Protein AF-A0A438F229-F1 (afdb_monomer)

InterPro domains:
  IPR002016 Haem peroxidase [PF00141] (28-87)
  IPR002016 Haem peroxidase [PR00458] (28-45)
  IPR002016 Haem peroxidase [PR00458] (46-58)
  IPR002016 Haem peroxidase [PS50873] (28-88)
  IPR010255 Haem peroxidase superfamily [SSF48113] (26-87)
  IPR044831 Heme-binding peroxidase Ccp1-like [PTHR31356] (27-87)

Organism: Vitis vinifera (NCBI:txid29760)

Mean predicted aligned error: 12.33 Å

pLDDT: mean 80.26, std 21.83, range [36.28, 98.38]

Solvent-accessible surface area (backbone atoms only — not comparable to full-atom values): 6033 Å² total; per-residue (Å²): 145,76,89,91,84,68,93,79,68,72,77,76,64,77,80,55,81,72,62,64,67,67,68,67,75,72,75,73,28,66,65,37,52,54,50,50,53,51,35,48,55,36,40,77,72,70,46,68,90,60,89,74,82,76,85,55,77,67,76,93,64,82,79,70,84,85,77,66,80,65,90,84,54,52,74,68,58,47,50,52,55,40,41,78,73,76,45,130

Structure (mmCIF, N/CA/C/O backbone):
data_AF-A0A438F229-F1
#
_entry.id   AF-A0A438F229-F1
#
loop_
_atom_site.group_PDB
_atom_site.id
_atom_site.type_symbol
_atom_site.label_atom_id
_atom_site.label_alt_id
_atom_site.label_comp_id
_atom_site.label_asym_id
_atom_site.label_entity_id
_atom_site.label_seq_id
_atom_site.pdbx_PDB_ins_code
_atom_site.Cartn_x
_atom_site.Cartn_y
_atom_site.Cartn_z
_atom_site.occupancy
_atom_site.B_iso_or_equiv
_atom_site.auth_seq_id
_atom_site.auth_comp_id
_atom_site.auth_asym_id
_atom_site.auth_atom_id
_atom_site.pdbx_PDB_model_num
ATOM 1 N N . MET A 1 1 ? 40.570 -24.603 9.790 1.00 39.94 1 MET A N 1
ATOM 2 C CA . MET A 1 1 ? 39.101 -24.425 9.804 1.00 39.94 1 MET A CA 1
ATOM 3 C C . MET A 1 1 ? 38.673 -23.773 8.498 1.00 39.94 1 MET A C 1
ATOM 5 O O . MET A 1 1 ? 38.291 -22.616 8.462 1.00 39.94 1 MET A O 1
ATOM 9 N N . HIS A 1 2 ? 38.832 -24.523 7.414 1.00 36.28 2 HIS A N 1
ATOM 10 C CA . HIS A 1 2 ? 38.429 -24.187 6.056 1.00 36.28 2 HIS A CA 1
ATOM 11 C C . HIS A 1 2 ? 38.230 -25.538 5.351 1.00 36.28 2 HIS A C 1
ATOM 13 O O . HIS A 1 2 ? 38.968 -26.475 5.658 1.00 36.28 2 HIS A O 1
ATOM 19 N N . SER A 1 3 ? 37.232 -25.602 4.466 1.00 42.03 3 SER A N 1
ATOM 20 C CA . SER A 1 3 ? 36.941 -26.657 3.476 1.00 42.03 3 SER A CA 1
ATOM 21 C C . SER A 1 3 ? 36.621 -28.077 3.974 1.00 42.03 3 SER A C 1
ATOM 23 O O . SER A 1 3 ? 37.540 -28.856 4.203 1.00 42.03 3 SER A O 1
ATOM 25 N N . CYS A 1 4 ? 35.325 -28.434 4.025 1.00 39.78 4 CYS A N 1
ATOM 26 C CA . CYS A 1 4 ? 34.819 -29.775 3.662 1.00 39.78 4 CYS A CA 1
ATOM 27 C C . CYS A 1 4 ? 33.271 -29.810 3.592 1.00 39.78 4 CYS A C 1
ATOM 29 O O . CYS A 1 4 ? 32.623 -30.403 4.445 1.00 39.78 4 CYS A O 1
ATOM 31 N N . LEU A 1 5 ? 32.677 -29.129 2.611 1.00 46.75 5 LEU A N 1
ATOM 32 C CA . LEU A 1 5 ? 31.308 -29.342 2.112 1.00 46.75 5 LEU A CA 1
ATOM 33 C C . LEU A 1 5 ? 31.328 -28.840 0.663 1.00 46.75 5 LEU A C 1
ATOM 35 O O . LEU A 1 5 ? 31.790 -27.728 0.431 1.00 46.75 5 LEU A O 1
ATOM 39 N N . ASP A 1 6 ? 30.899 -29.536 -0.370 1.00 40.31 6 ASP A N 1
ATOM 40 C CA . ASP A 1 6 ? 30.717 -30.955 -0.626 1.00 40.31 6 ASP A CA 1
ATOM 41 C C . ASP A 1 6 ? 30.961 -31.038 -2.141 1.00 40.31 6 ASP A C 1
ATOM 43 O O . ASP A 1 6 ? 30.207 -30.478 -2.935 1.00 40.31 6 ASP A O 1
ATOM 47 N N . SER A 1 7 ? 32.078 -31.627 -2.575 1.00 46.31 7 SER A N 1
ATOM 48 C CA . SER A 1 7 ? 32.439 -31.701 -4.003 1.00 46.31 7 SER A CA 1
ATOM 49 C C . SER A 1 7 ? 31.571 -32.693 -4.791 1.00 46.31 7 SER A C 1
ATOM 51 O O . SER A 1 7 ? 31.915 -33.049 -5.914 1.00 46.31 7 SER A O 1
ATOM 53 N N . ARG A 1 8 ? 30.453 -33.136 -4.207 1.00 44.38 8 ARG A N 1
ATOM 54 C CA . ARG A 1 8 ? 29.522 -34.125 -4.743 1.00 44.38 8 ARG A CA 1
ATOM 55 C C . ARG A 1 8 ? 28.211 -33.529 -5.279 1.00 44.38 8 ARG A C 1
ATOM 57 O O . ARG A 1 8 ? 27.378 -34.283 -5.762 1.00 44.38 8 ARG A O 1
ATOM 64 N N . GLU A 1 9 ? 28.051 -32.201 -5.262 1.00 45.72 9 GLU A N 1
ATOM 65 C CA . GLU A 1 9 ? 26.881 -31.508 -5.838 1.00 45.72 9 GLU A CA 1
ATOM 66 C C . GLU A 1 9 ? 27.099 -30.975 -7.270 1.00 45.72 9 GLU A C 1
ATOM 68 O O . GLU A 1 9 ? 26.156 -30.475 -7.881 1.00 45.72 9 GLU A O 1
ATOM 73 N N . SER A 1 10 ? 28.309 -31.054 -7.846 1.00 42.56 10 SER A N 1
ATOM 74 C CA . SER A 1 10 ? 28.577 -30.454 -9.171 1.00 42.56 10 SER A CA 1
ATOM 75 C C . SER A 1 10 ? 28.256 -31.362 -10.368 1.00 42.56 10 SER A C 1
ATOM 77 O O . SER A 1 10 ? 28.063 -30.855 -11.473 1.00 42.56 10 SER A O 1
ATOM 79 N N . GLU A 1 11 ? 28.137 -32.678 -10.173 1.00 42.03 11 GLU A N 1
ATOM 80 C CA . GLU A 1 11 ? 27.928 -33.639 -11.271 1.00 42.03 11 GLU A CA 1
ATOM 81 C C . GLU A 1 11 ? 26.444 -33.856 -11.631 1.00 42.03 11 GLU A C 1
ATOM 83 O O . GLU A 1 11 ? 26.135 -34.371 -12.705 1.00 42.03 11 GLU A O 1
ATOM 88 N N . GLU A 1 12 ? 25.506 -33.389 -10.800 1.00 45.75 12 GLU A N 1
ATOM 89 C CA . GLU A 1 12 ? 24.059 -33.545 -11.035 1.00 45.75 12 GLU A CA 1
ATOM 90 C C . GLU A 1 12 ? 23.469 -32.462 -11.966 1.00 45.75 12 GLU A C 1
ATOM 92 O O . GLU A 1 12 ? 22.324 -32.542 -12.409 1.00 45.75 12 GLU A O 1
ATOM 97 N N . TRP A 1 13 ? 24.276 -31.467 -12.351 1.00 44.31 13 TRP A N 1
ATOM 98 C CA . TRP A 1 13 ? 23.852 -30.325 -13.173 1.00 44.31 13 TRP A CA 1
ATOM 99 C C . TRP A 1 13 ? 24.132 -30.474 -14.675 1.00 44.31 13 TRP A C 1
ATOM 101 O O . TRP A 1 13 ? 24.009 -29.502 -15.418 1.00 44.31 13 TRP A O 1
ATOM 111 N N . SER A 1 14 ? 24.472 -31.671 -15.164 1.00 47.62 14 SER A N 1
ATOM 112 C CA . SER A 1 14 ? 24.684 -31.888 -16.607 1.00 47.62 14 SER A CA 1
ATOM 113 C C . SER A 1 14 ? 23.371 -32.077 -17.398 1.00 47.62 14 SER A C 1
ATOM 115 O O . SER A 1 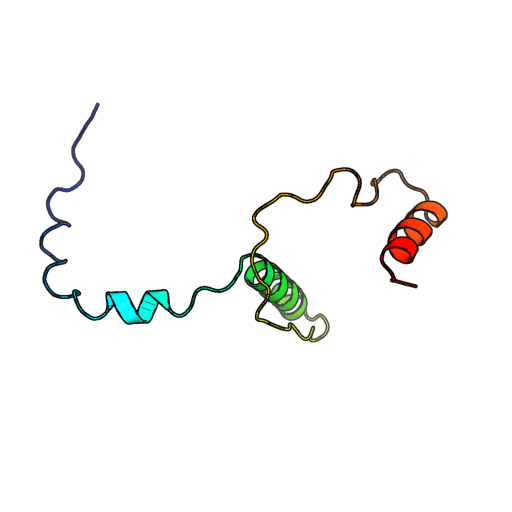14 ? 23.335 -31.842 -18.603 1.00 47.62 14 SER A O 1
ATOM 117 N N . GLY A 1 15 ? 22.257 -32.419 -16.731 1.00 49.25 15 GLY A N 1
ATOM 118 C CA . GLY A 1 15 ? 20.967 -32.717 -17.382 1.00 49.25 15 GLY A CA 1
ATOM 119 C C . GLY A 1 15 ? 19.947 -31.569 -17.457 1.00 49.25 15 GLY A C 1
ATOM 120 O O . GLY A 1 15 ? 18.956 -31.680 -18.173 1.00 49.25 15 GLY A O 1
ATOM 121 N N . TYR A 1 16 ? 20.171 -30.453 -16.758 1.00 55.22 16 TYR A N 1
ATOM 122 C CA . TYR A 1 16 ? 19.185 -29.365 -16.600 1.00 55.22 16 TYR A CA 1
ATOM 123 C C . TYR A 1 16 ? 19.469 -28.139 -17.490 1.00 55.22 16 TYR A C 1
ATOM 125 O O . TYR A 1 16 ? 19.104 -27.008 -17.166 1.00 55.22 16 TYR A O 1
ATOM 133 N N . GLY A 1 17 ? 20.135 -28.348 -18.628 1.00 55.19 17 GLY A N 1
ATOM 134 C CA . GLY A 1 17 ? 20.570 -27.276 -19.533 1.00 55.19 17 GLY A CA 1
ATOM 135 C C . GLY A 1 17 ? 19.446 -26.534 -20.270 1.00 55.19 17 GLY A C 1
ATOM 136 O O . GLY A 1 17 ? 19.681 -25.445 -20.785 1.00 55.19 17 GLY A O 1
ATOM 137 N N . THR A 1 18 ? 18.219 -27.067 -20.301 1.00 54.47 18 THR A N 1
ATOM 138 C CA . THR A 1 18 ? 17.082 -26.455 -21.027 1.00 54.47 18 THR A CA 1
ATOM 139 C C . THR A 1 18 ? 16.004 -25.890 -20.097 1.00 54.47 18 THR A C 1
ATOM 141 O O . THR A 1 18 ? 15.279 -24.972 -20.474 1.00 54.47 18 THR A O 1
ATOM 144 N N . THR A 1 19 ? 15.925 -26.346 -18.846 1.00 53.81 19 THR A N 1
ATOM 145 C CA . THR A 1 19 ? 14.935 -25.859 -17.870 1.00 53.81 19 THR A CA 1
ATOM 146 C C . THR A 1 19 ? 15.301 -24.494 -17.287 1.00 53.81 19 THR A C 1
ATOM 148 O O . THR A 1 19 ? 14.424 -23.770 -16.824 1.00 53.81 19 THR A O 1
ATOM 151 N N . ARG A 1 20 ? 16.573 -24.080 -17.368 1.00 52.16 20 ARG A N 1
ATOM 152 C CA . ARG A 1 20 ? 17.057 -22.798 -16.825 1.00 52.16 20 ARG A CA 1
ATOM 153 C C . ARG A 1 20 ? 16.516 -21.556 -17.552 1.00 52.16 20 ARG A C 1
ATOM 155 O O . ARG A 1 20 ? 16.568 -20.468 -16.992 1.00 52.16 20 ARG A O 1
ATOM 162 N N . LEU A 1 21 ? 15.984 -21.708 -18.768 1.00 49.53 21 LEU A N 1
ATOM 163 C CA . LEU A 1 21 ? 15.425 -20.595 -19.548 1.00 49.53 21 LEU A CA 1
ATOM 164 C C . LEU A 1 21 ? 13.959 -20.286 -19.203 1.00 49.53 21 LEU A C 1
ATOM 166 O O . LEU A 1 21 ? 13.535 -19.147 -19.364 1.00 49.53 21 LEU A O 1
ATOM 170 N N . LEU A 1 22 ? 13.199 -21.249 -18.668 1.00 50.03 22 LEU A N 1
ATOM 171 C CA . LEU A 1 22 ? 11.795 -21.035 -18.279 1.00 50.03 22 LEU A CA 1
ATOM 172 C C . LEU A 1 22 ? 11.648 -2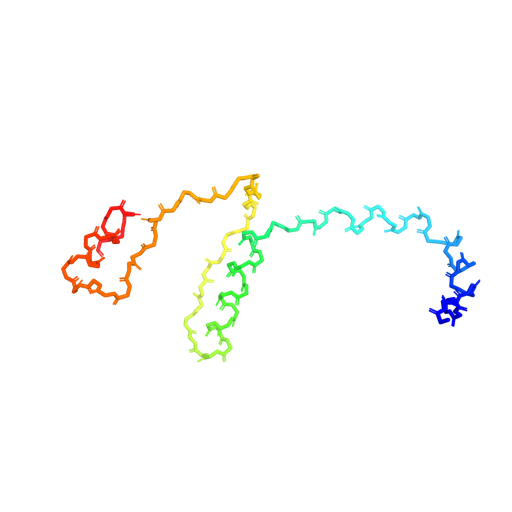0.409 -16.881 1.00 50.03 22 LEU A C 1
ATOM 174 O O . LEU A 1 22 ? 10.658 -19.730 -16.617 1.00 50.03 22 LEU A O 1
ATOM 178 N N . PHE A 1 23 ? 12.643 -20.573 -16.001 1.00 46.72 23 PHE A N 1
ATOM 179 C CA . PHE A 1 23 ? 12.638 -19.964 -14.663 1.00 46.72 23 PHE A CA 1
ATOM 180 C C . PHE A 1 23 ? 13.014 -18.474 -14.654 1.00 46.72 23 PHE A C 1
ATOM 182 O O . PHE A 1 23 ? 12.660 -17.767 -13.717 1.00 46.72 23 PHE A O 1
ATOM 189 N N . LEU A 1 24 ? 13.690 -17.969 -15.692 1.00 49.44 24 LEU A N 1
ATOM 190 C CA . LEU A 1 24 ? 14.110 -16.561 -15.763 1.00 49.44 24 LEU A CA 1
ATOM 191 C C . LEU A 1 24 ? 13.005 -15.606 -16.248 1.00 49.44 24 LEU A C 1
ATOM 193 O O . LEU A 1 24 ? 13.155 -14.395 -16.123 1.00 49.44 24 LEU A O 1
ATOM 197 N N . GLN A 1 25 ? 11.898 -16.120 -16.795 1.00 51.91 25 GLN A N 1
ATOM 198 C CA . GLN A 1 25 ? 10.836 -15.286 -17.376 1.00 51.91 25 GLN A CA 1
ATOM 199 C C . GLN A 1 25 ? 9.847 -14.726 -16.337 1.00 51.91 25 GLN A C 1
ATOM 201 O O . GLN A 1 25 ? 9.122 -13.778 -16.625 1.00 51.91 25 GLN A O 1
ATOM 206 N N . TRP A 1 26 ? 9.825 -15.277 -15.123 1.00 57.38 26 TRP A N 1
ATOM 207 C CA . TRP A 1 26 ? 8.875 -14.904 -14.069 1.00 57.38 26 TRP A CA 1
ATOM 208 C C . TRP A 1 26 ? 9.514 -13.994 -13.018 1.00 57.38 26 TRP A C 1
ATOM 210 O O . TRP A 1 26 ? 9.321 -14.179 -11.818 1.00 57.38 26 TRP A O 1
ATOM 220 N N . HIS A 1 27 ? 10.314 -13.021 -13.451 1.00 74.94 27 HIS A N 1
ATOM 221 C CA . HIS A 1 27 ? 10.862 -12.041 -12.521 1.00 74.94 27 HIS A CA 1
ATOM 222 C C . HIS A 1 27 ? 9.761 -11.038 -12.147 1.00 74.94 27 HIS A C 1
ATOM 224 O O . HIS A 1 27 ? 9.386 -10.184 -12.948 1.00 74.94 27 HIS A O 1
ATOM 230 N N . LEU A 1 28 ? 9.214 -11.169 -10.937 1.00 87.44 28 LEU A N 1
ATOM 231 C CA . LEU A 1 28 ? 8.381 -10.132 -10.330 1.00 87.44 28 LEU A CA 1
ATOM 232 C C . LEU A 1 28 ? 9.280 -9.031 -9.767 1.00 87.44 28 LEU A C 1
ATOM 234 O O . LEU A 1 28 ? 10.381 -9.311 -9.290 1.00 87.44 28 LEU A O 1
ATOM 238 N N . SER A 1 29 ? 8.803 -7.791 -9.812 1.00 93.69 29 SER A N 1
ATOM 239 C CA . SER A 1 29 ? 9.500 -6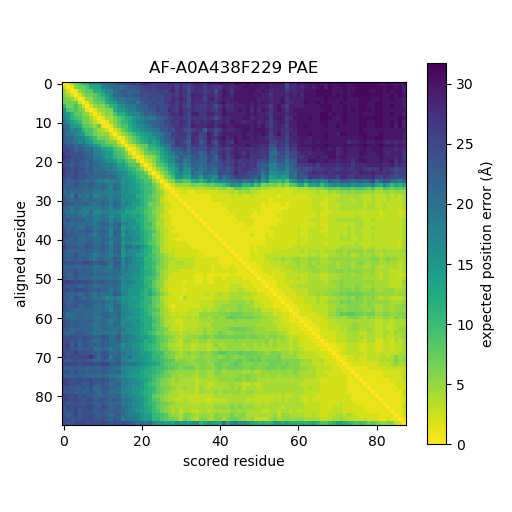.675 -9.177 1.00 93.69 29 SER A CA 1
ATOM 240 C C . SER A 1 29 ? 9.397 -6.761 -7.655 1.00 93.69 29 SER A C 1
ATOM 242 O O . SER A 1 29 ? 8.424 -7.293 -7.104 1.00 93.69 29 SER A O 1
ATOM 244 N N . TRP A 1 30 ? 10.377 -6.198 -6.953 1.00 93.94 30 TRP A N 1
ATOM 245 C CA . TRP A 1 30 ? 10.332 -6.025 -5.501 1.00 93.94 30 TRP A CA 1
ATOM 246 C C . TRP A 1 30 ? 9.110 -5.227 -5.072 1.00 93.94 30 TRP A C 1
ATOM 248 O O . TRP A 1 30 ? 8.452 -5.562 -4.085 1.00 93.94 30 TRP A O 1
ATOM 258 N N . ALA A 1 31 ? 8.769 -4.197 -5.844 1.00 94.56 31 ALA A N 1
ATOM 259 C CA . ALA A 1 31 ? 7.579 -3.402 -5.604 1.00 94.56 31 ALA A CA 1
ATOM 260 C C . ALA A 1 31 ? 6.318 -4.291 -5.600 1.00 94.56 31 ALA A C 1
ATOM 262 O O . ALA A 1 31 ? 5.492 -4.200 -4.682 1.00 94.56 31 ALA A O 1
ATOM 263 N N . ASP A 1 32 ? 6.180 -5.172 -6.59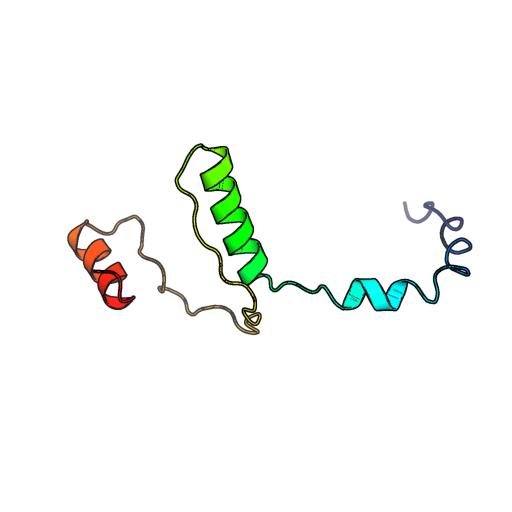5 1.00 96.12 32 ASP A N 1
ATOM 264 C CA . ASP A 1 32 ? 5.068 -6.121 -6.728 1.00 96.12 32 ASP A CA 1
ATOM 265 C C . ASP A 1 32 ? 5.029 -7.152 -5.614 1.00 96.12 32 ASP A C 1
ATOM 267 O O . ASP A 1 32 ? 3.965 -7.352 -5.022 1.00 96.12 32 ASP A O 1
ATOM 271 N N . MET A 1 33 ? 6.181 -7.695 -5.232 1.00 95.69 33 MET A N 1
ATOM 272 C CA . MET A 1 33 ? 6.279 -8.595 -4.088 1.00 95.69 33 MET A CA 1
ATOM 273 C C . MET A 1 33 ? 5.763 -7.941 -2.795 1.00 95.69 33 MET A C 1
ATOM 275 O O . MET A 1 33 ? 4.965 -8.549 -2.083 1.00 95.69 33 MET A O 1
ATOM 279 N N . ILE A 1 34 ? 6.143 -6.687 -2.523 1.00 96.12 34 ILE A N 1
ATOM 280 C CA . ILE A 1 34 ? 5.706 -5.950 -1.325 1.00 96.12 34 ILE A CA 1
ATOM 281 C C . ILE A 1 34 ? 4.184 -5.751 -1.309 1.00 96.12 34 ILE A C 1
ATOM 283 O O . ILE A 1 34 ? 3.543 -5.981 -0.283 1.00 96.12 34 ILE A O 1
ATOM 287 N N . ALA A 1 35 ? 3.582 -5.340 -2.430 1.00 97.00 35 ALA A N 1
ATOM 288 C CA . ALA A 1 35 ? 2.139 -5.080 -2.458 1.00 97.00 35 ALA A CA 1
ATOM 289 C C . ALA A 1 35 ? 1.307 -6.361 -2.341 1.00 97.00 35 ALA A C 1
ATOM 291 O O . ALA A 1 35 ? 0.304 -6.364 -1.630 1.00 97.00 35 ALA A O 1
ATOM 292 N N . VAL A 1 36 ? 1.729 -7.446 -3.002 1.00 96.62 36 VAL A N 1
ATOM 293 C CA . VAL A 1 36 ? 1.060 -8.749 -2.889 1.00 96.62 36 VAL A CA 1
ATOM 294 C C . VAL A 1 36 ? 1.152 -9.271 -1.459 1.00 96.62 36 VAL A C 1
ATOM 296 O O . VAL A 1 36 ? 0.130 -9.646 -0.892 1.00 96.62 36 VAL A O 1
ATOM 299 N N . ALA A 1 37 ? 2.339 -9.233 -0.846 1.00 97.38 37 ALA A N 1
ATOM 300 C CA . ALA A 1 37 ? 2.521 -9.674 0.534 1.00 97.38 37 ALA A CA 1
ATOM 301 C C . ALA A 1 37 ? 1.662 -8.862 1.518 1.00 97.38 37 ALA A C 1
ATOM 303 O O . ALA A 1 37 ? 1.042 -9.436 2.411 1.00 97.38 37 ALA A O 1
ATOM 304 N N . GLY A 1 38 ? 1.574 -7.540 1.335 1.00 97.94 38 GLY A N 1
ATOM 305 C CA . GLY A 1 38 ? 0.721 -6.679 2.157 1.00 97.94 38 GLY A CA 1
ATOM 306 C C . GLY A 1 38 ? -0.770 -6.997 2.012 1.00 97.94 38 GLY A C 1
ATOM 307 O O . GLY A 1 38 ? -1.476 -7.110 3.013 1.00 97.94 38 GLY A O 1
ATOM 308 N N . ALA A 1 39 ? -1.251 -7.187 0.780 1.00 98.19 39 ALA A N 1
ATOM 309 C CA . ALA A 1 39 ? -2.640 -7.569 0.530 1.00 98.19 39 ALA A CA 1
ATOM 310 C C . ALA A 1 39 ? -2.975 -8.951 1.115 1.00 98.19 39 ALA A C 1
ATOM 312 O O . ALA A 1 39 ? -4.040 -9.123 1.710 1.00 98.19 39 ALA A O 1
ATOM 313 N N . GLU A 1 40 ? -2.053 -9.909 1.003 1.00 97.69 40 GLU A N 1
ATOM 314 C CA . GLU A 1 40 ? -2.220 -11.248 1.568 1.00 97.69 40 GLU A CA 1
ATOM 315 C C . GLU A 1 40 ? -2.230 -11.218 3.097 1.00 97.69 40 GLU A C 1
ATOM 317 O O . GLU A 1 40 ? -3.108 -11.813 3.716 1.00 97.69 40 GLU A O 1
ATOM 322 N N . ALA A 1 41 ? -1.333 -10.454 3.724 1.00 98.38 41 ALA A N 1
ATOM 323 C CA . ALA A 1 41 ? -1.332 -10.281 5.174 1.00 98.38 41 ALA A CA 1
ATOM 324 C C . ALA A 1 41 ? -2.670 -9.714 5.685 1.00 98.38 41 ALA A C 1
ATOM 326 O O . ALA A 1 41 ? -3.206 -10.194 6.683 1.00 98.38 41 ALA A O 1
ATOM 327 N N . VAL A 1 42 ? -3.251 -8.733 4.981 1.00 98.31 42 VAL A N 1
ATOM 328 C CA . VAL A 1 42 ? -4.583 -8.196 5.311 1.00 98.31 42 VAL A CA 1
ATOM 329 C C . VAL A 1 42 ? -5.667 -9.265 5.149 1.00 98.31 42 VAL A C 1
ATOM 331 O O . VAL A 1 42 ? -6.523 -9.391 6.023 1.00 98.31 42 VAL A O 1
ATOM 334 N N . SER A 1 43 ? -5.615 -10.054 4.073 1.00 97.88 43 SER A N 1
ATOM 335 C CA . SER A 1 43 ? -6.558 -11.148 3.803 1.00 97.88 43 SER A CA 1
ATOM 336 C C . SER A 1 43 ? -6.524 -12.222 4.897 1.00 97.88 43 SER A C 1
ATOM 338 O O . SER A 1 43 ? -7.568 -12.591 5.436 1.00 97.88 43 SER A O 1
ATOM 340 N N . VAL A 1 44 ? -5.326 -12.667 5.294 1.00 98.25 44 VAL A N 1
ATOM 341 C CA . VAL A 1 44 ? -5.115 -13.659 6.364 1.00 98.25 44 VAL A CA 1
ATOM 342 C C . VAL A 1 44 ? -5.679 -13.171 7.700 1.00 98.25 44 VAL A C 1
ATOM 344 O O . VAL A 1 44 ? -6.261 -13.951 8.451 1.00 98.25 44 VAL A O 1
ATOM 347 N N . CYS A 1 45 ? -5.578 -11.872 7.976 1.00 98.25 45 CYS A N 1
ATOM 348 C CA . CYS A 1 45 ? -6.164 -11.246 9.160 1.00 98.25 45 CYS A CA 1
ATOM 349 C C . CYS A 1 45 ? -7.692 -11.037 9.073 1.00 98.25 45 CYS A C 1
ATOM 351 O O . CYS A 1 45 ? -8.269 -10.428 9.973 1.00 98.25 45 CYS A O 1
ATOM 353 N N . GLY A 1 46 ? -8.364 -11.505 8.013 1.00 98.12 46 GLY A N 1
ATOM 354 C CA . GLY A 1 46 ? -9.806 -11.324 7.803 1.00 98.12 46 GLY A CA 1
ATOM 355 C C . GLY A 1 46 ? -10.199 -9.920 7.326 1.00 98.12 46 GLY A C 1
ATOM 356 O O . GLY A 1 46 ? -11.361 -9.528 7.440 1.00 98.12 46 GLY A O 1
ATOM 357 N N . GLY A 1 47 ? -9.236 -9.147 6.824 1.00 97.25 47 GLY A N 1
ATOM 358 C CA . GLY A 1 47 ? -9.458 -7.819 6.268 1.00 97.25 47 GLY A CA 1
ATOM 359 C C . GLY A 1 47 ? -10.110 -7.835 4.877 1.00 97.25 47 GLY A C 1
ATOM 360 O O . GLY A 1 47 ? -10.445 -8.889 4.330 1.00 97.25 47 GLY A O 1
ATOM 361 N N . PRO A 1 48 ? -10.327 -6.652 4.277 1.00 97.94 48 PRO A N 1
ATOM 362 C CA . PRO A 1 48 ? -10.934 -6.549 2.955 1.00 97.94 48 PRO A CA 1
ATOM 363 C C . PRO A 1 48 ? -10.013 -7.100 1.859 1.00 97.94 48 PRO A C 1
ATOM 365 O O . PRO A 1 48 ? -8.789 -7.093 1.982 1.00 97.94 48 PRO A O 1
ATOM 368 N N . LYS A 1 49 ? -10.603 -7.499 0.726 1.00 96.50 49 LYS A N 1
ATOM 369 C CA . LYS A 1 49 ? -9.834 -7.828 -0.481 1.00 96.50 49 LYS A CA 1
ATOM 370 C C . LYS A 1 49 ? -9.233 -6.554 -1.073 1.00 96.50 49 LYS A C 1
ATOM 372 O O . LYS A 1 49 ? -9.970 -5.694 -1.553 1.00 96.50 49 LYS A O 1
ATOM 377 N N . ILE A 1 50 ? -7.907 -6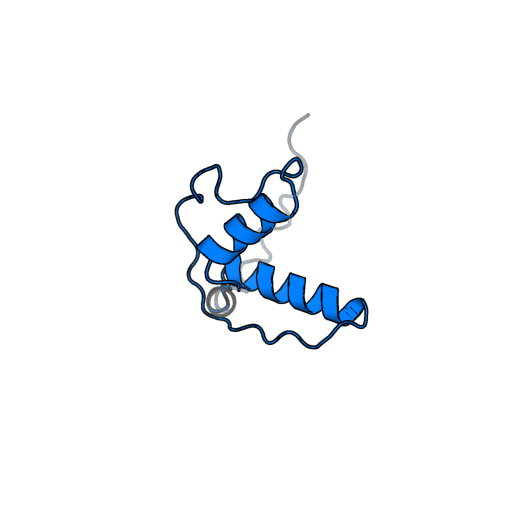.459 -1.067 1.00 97.75 50 ILE A N 1
ATOM 378 C CA . ILE A 1 50 ? -7.163 -5.342 -1.656 1.00 97.75 50 ILE A CA 1
ATOM 379 C C . ILE A 1 50 ? -6.759 -5.720 -3.091 1.00 97.75 50 ILE A C 1
ATOM 381 O O . ILE A 1 50 ? -6.011 -6.682 -3.268 1.00 97.75 50 ILE A O 1
ATOM 385 N N . PRO A 1 51 ? -7.231 -5.005 -4.129 1.00 97.38 51 PRO A N 1
ATOM 386 C CA . PRO A 1 51 ? -6.816 -5.273 -5.501 1.00 97.38 51 PRO A CA 1
ATOM 387 C C . PRO A 1 51 ? -5.370 -4.810 -5.725 1.00 97.38 51 PRO A C 1
ATOM 389 O O . PRO A 1 51 ? -5.068 -3.624 -5.605 1.00 97.38 51 PRO A O 1
ATOM 392 N N . VAL A 1 52 ? -4.484 -5.736 -6.094 1.00 96.50 52 VAL A N 1
ATOM 393 C CA . VAL A 1 52 ? -3.076 -5.442 -6.407 1.00 96.50 52 VAL A CA 1
ATOM 394 C C . VAL A 1 52 ? -2.870 -5.465 -7.919 1.00 96.50 52 VAL A C 1
ATOM 396 O O . VAL A 1 52 ? -3.150 -6.468 -8.571 1.00 96.50 52 VAL A O 1
ATOM 399 N N . GLN A 1 53 ? -2.380 -4.356 -8.475 1.00 95.31 53 GLN A N 1
ATOM 400 C CA . GLN A 1 53 ? -1.947 -4.276 -9.872 1.00 95.31 53 GLN A CA 1
ATOM 401 C C . GLN A 1 53 ? -0.460 -4.640 -9.963 1.00 95.31 53 GLN A C 1
ATOM 403 O O . GLN A 1 53 ? 0.348 -4.098 -9.208 1.00 95.31 53 GLN A O 1
ATOM 408 N N . LEU A 1 54 ? -0.117 -5.551 -10.875 1.00 93.81 54 LEU A N 1
ATOM 409 C CA . LEU A 1 54 ? 1.254 -6.010 -11.120 1.00 93.81 54 LEU A CA 1
ATOM 410 C C . LEU A 1 54 ? 1.860 -5.315 -12.344 1.00 93.81 54 LEU A C 1
ATOM 412 O O . LEU A 1 54 ? 1.141 -4.749 -13.167 1.00 93.81 54 LEU A O 1
ATOM 416 N N . GLY A 1 55 ? 3.181 -5.410 -12.486 1.00 93.00 55 GLY A N 1
ATOM 417 C CA . GLY A 1 55 ? 3.941 -4.845 -13.600 1.00 93.00 55 GLY A CA 1
ATOM 418 C C . GLY A 1 55 ? 4.691 -3.565 -13.241 1.00 93.00 55 GLY A C 1
ATOM 419 O O . GLY A 1 55 ? 5.044 -2.796 -14.136 1.00 93.00 55 GLY A O 1
ATOM 420 N N . ARG A 1 56 ? 4.936 -3.305 -11.949 1.00 93.75 56 ARG A N 1
ATOM 421 C CA . ARG A 1 56 ? 5.814 -2.197 -11.554 1.00 93.75 56 ARG A CA 1
ATOM 422 C C . ARG A 1 56 ? 7.251 -2.518 -11.929 1.00 93.75 56 ARG A C 1
ATOM 424 O O . ARG A 1 56 ? 7.688 -3.658 -11.815 1.00 93.75 56 ARG A O 1
ATOM 431 N N . LEU A 1 57 ? 7.981 -1.495 -12.356 1.00 92.25 57 LEU A N 1
ATOM 432 C CA . LEU A 1 57 ? 9.417 -1.587 -12.586 1.00 92.25 57 LEU A CA 1
ATOM 433 C C . LEU A 1 57 ? 10.153 -1.314 -11.278 1.00 92.25 57 LEU A C 1
ATOM 435 O O . LEU A 1 57 ? 9.771 -0.411 -10.530 1.00 92.25 57 LEU A O 1
ATOM 439 N N . ASP A 1 58 ? 11.204 -2.085 -11.015 1.00 93.31 58 ASP A N 1
ATOM 440 C CA . ASP A 1 58 ? 12.052 -1.848 -9.854 1.00 93.31 58 ASP A CA 1
ATOM 441 C C . ASP A 1 58 ? 12.789 -0.515 -9.978 1.00 93.31 58 ASP A C 1
ATOM 443 O O . ASP A 1 58 ? 13.310 -0.157 -11.038 1.00 93.31 58 ASP A O 1
ATOM 447 N N . SER A 1 59 ? 12.831 0.225 -8.869 1.00 93.00 59 SER A N 1
ATOM 448 C CA . SER A 1 59 ? 13.627 1.445 -8.798 1.00 93.00 59 SER A CA 1
ATOM 449 C C . SER A 1 59 ? 15.106 1.092 -8.686 1.00 93.00 59 SER A C 1
ATOM 451 O O . SER A 1 59 ? 15.498 0.247 -7.884 1.00 93.00 59 SER A O 1
ATOM 453 N N . MET A 1 60 ? 15.936 1.801 -9.451 1.00 94.75 60 MET A N 1
ATOM 454 C CA . MET A 1 60 ? 17.397 1.691 -9.379 1.00 94.75 60 MET A CA 1
ATOM 455 C C . MET A 1 60 ? 18.014 2.643 -8.347 1.00 94.75 60 MET A C 1
ATOM 457 O O . MET A 1 60 ? 19.222 2.613 -8.127 1.00 94.75 60 MET A O 1
ATOM 461 N N . ALA A 1 61 ? 17.198 3.505 -7.739 1.00 94.94 61 ALA A N 1
ATOM 462 C CA . ALA A 1 61 ? 17.624 4.481 -6.750 1.00 94.94 61 ALA A CA 1
ATOM 463 C C . ALA A 1 61 ? 16.699 4.454 -5.523 1.00 94.94 61 ALA A C 1
ATOM 465 O O . ALA A 1 61 ? 15.496 4.208 -5.668 1.00 94.94 61 ALA A O 1
ATOM 466 N N . PRO A 1 62 ? 17.239 4.712 -4.323 1.00 93.25 62 PRO A N 1
ATOM 467 C CA . PRO A 1 62 ? 16.425 4.869 -3.129 1.00 93.25 62 PRO A CA 1
ATOM 468 C C . PRO A 1 62 ? 15.579 6.144 -3.208 1.00 93.25 62 PRO A C 1
ATOM 470 O O . PRO A 1 62 ? 15.946 7.118 -3.873 1.00 93.25 62 PRO A O 1
ATOM 473 N N . ASP A 1 63 ? 14.462 6.145 -2.484 1.00 92.44 63 ASP A N 1
ATOM 474 C CA . ASP A 1 63 ? 13.664 7.353 -2.302 1.00 92.44 63 ASP A CA 1
ATOM 475 C C . ASP A 1 63 ? 14.433 8.388 -1.458 1.00 92.44 63 ASP A C 1
ATOM 477 O O . ASP A 1 63 ? 15.155 8.012 -0.530 1.00 92.44 63 ASP A O 1
ATOM 481 N N . PRO A 1 64 ? 14.272 9.697 -1.732 1.00 93.25 64 PRO A N 1
ATOM 482 C CA . PRO A 1 64 ? 14.832 10.744 -0.886 1.00 93.25 64 PRO A CA 1
ATOM 483 C C . PRO A 1 64 ? 14.331 10.642 0.559 1.00 93.25 64 PRO A C 1
ATOM 485 O O . PRO A 1 64 ? 13.188 10.253 0.808 1.00 93.25 64 PRO A O 1
ATOM 488 N N . GLU A 1 65 ? 15.155 11.078 1.508 1.00 92.38 65 GLU A N 1
ATOM 489 C CA . GLU A 1 65 ? 14.778 11.131 2.922 1.00 92.38 65 GLU A CA 1
ATOM 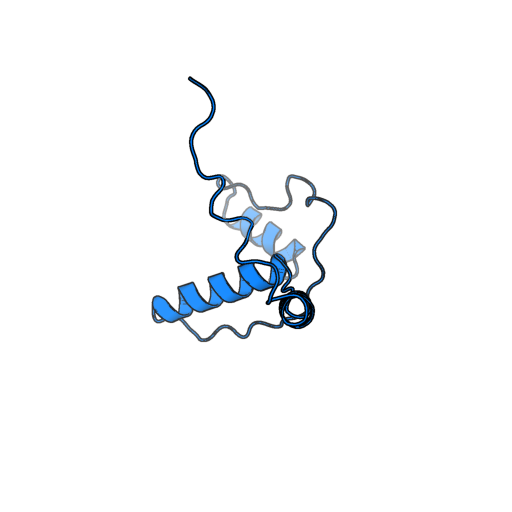490 C C . GLU A 1 65 ? 13.600 12.094 3.183 1.00 92.38 65 GLU A C 1
ATOM 492 O O . GLU A 1 65 ? 13.275 12.970 2.373 1.00 92.38 65 GLU A O 1
ATOM 497 N N . GLY A 1 66 ? 12.919 11.914 4.322 1.00 88.88 66 GLY A N 1
ATOM 498 C CA . GLY A 1 66 ? 11.808 12.776 4.754 1.00 88.88 66 GLY A CA 1
ATOM 499 C C . G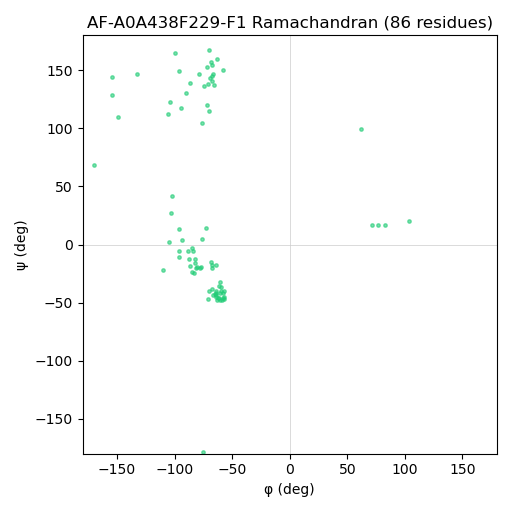LY A 1 66 ? 10.514 12.626 3.941 1.00 88.88 66 GLY A C 1
ATOM 500 O O . GLY A 1 66 ? 9.645 13.500 3.966 1.00 88.88 66 GLY A O 1
ATOM 501 N N . LYS A 1 67 ? 10.364 11.540 3.168 1.00 89.38 67 LYS A N 1
ATOM 502 C CA . LYS A 1 67 ? 9.136 11.254 2.399 1.00 89.38 67 LYS A CA 1
ATOM 503 C C . LYS A 1 67 ? 8.023 10.620 3.229 1.00 89.38 67 LYS A C 1
ATOM 505 O O . LYS A 1 67 ? 6.871 10.680 2.779 1.00 89.38 67 LYS A O 1
ATOM 510 N N . LEU A 1 68 ? 8.368 10.027 4.370 1.00 91.25 68 LEU A N 1
ATOM 511 C CA . LEU A 1 68 ? 7.448 9.451 5.346 1.00 91.25 68 LEU A CA 1
ATOM 512 C C . LEU A 1 68 ? 7.159 10.469 6.460 1.00 91.25 68 LEU A C 1
A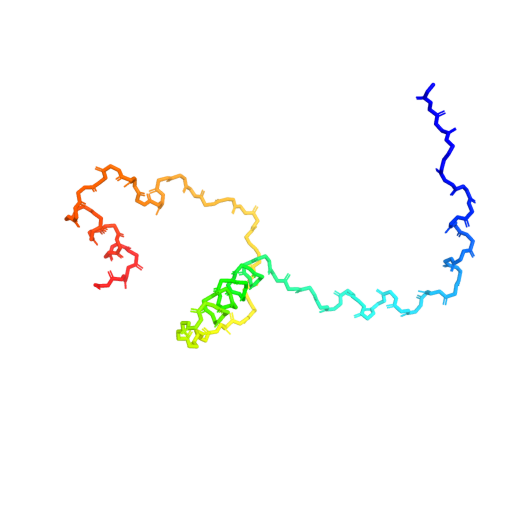TOM 514 O O . LEU A 1 68 ? 8.006 11.316 6.736 1.00 91.25 68 LEU A O 1
ATOM 518 N N . PRO A 1 69 ? 5.961 10.436 7.063 1.00 92.50 69 PRO A N 1
ATOM 519 C CA . PRO A 1 69 ? 5.667 11.260 8.226 1.00 92.50 69 PRO A CA 1
ATOM 520 C C . PRO A 1 69 ? 6.433 10.759 9.459 1.00 92.50 69 PRO A C 1
ATOM 522 O O . PRO A 1 69 ? 6.472 9.555 9.702 1.00 92.50 69 PRO A O 1
ATOM 525 N N . GLU A 1 70 ? 6.981 11.685 10.246 1.00 92.56 70 GLU A N 1
ATOM 526 C CA . GLU A 1 70 ? 7.567 11.383 11.559 1.00 92.56 70 GLU A CA 1
ATOM 527 C C . GLU A 1 70 ? 6.475 10.938 12.545 1.00 92.56 70 GLU A C 1
ATOM 529 O O . GLU A 1 70 ? 5.347 11.442 12.516 1.00 92.56 70 GLU A O 1
ATOM 534 N N . GLU A 1 71 ? 6.810 10.036 13.465 1.00 90.88 71 GLU A N 1
ATOM 535 C CA . GLU A 1 71 ? 5.882 9.515 14.476 1.00 90.88 71 GLU A CA 1
ATOM 536 C C . GLU A 1 71 ? 5.458 10.564 15.511 1.00 90.88 71 GLU A C 1
ATOM 538 O O . GLU A 1 71 ? 4.431 10.416 16.171 1.00 90.88 71 GLU A O 1
ATOM 543 N N . SER A 1 72 ? 6.248 11.630 15.647 1.00 94.06 72 SER A N 1
ATOM 544 C CA . SER A 1 72 ? 6.013 12.730 16.585 1.00 94.06 72 SER A CA 1
ATOM 545 C C . SER A 1 72 ? 5.071 13.815 16.048 1.00 94.06 72 SER A C 1
ATOM 547 O O . SER A 1 72 ? 4.756 14.761 16.773 1.00 94.06 72 SER A O 1
ATOM 549 N N . LEU A 1 73 ? 4.613 13.708 14.792 1.00 93.56 73 LEU A N 1
ATOM 550 C CA . LEU A 1 73 ? 3.703 14.684 14.194 1.00 93.56 73 LEU A CA 1
ATOM 551 C C . LEU A 1 73 ? 2.324 14.656 14.857 1.00 93.56 73 LEU A C 1
ATOM 553 O O . LEU A 1 73 ? 1.757 13.598 15.131 1.00 93.56 73 LEU A O 1
ATOM 557 N N . ASP A 1 74 ? 1.738 15.841 15.035 1.00 95.62 74 ASP A N 1
ATOM 558 C CA . ASP A 1 74 ? 0.337 15.944 15.423 1.00 95.62 74 ASP A CA 1
ATOM 559 C C . ASP A 1 74 ? -0.604 15.512 14.278 1.00 95.62 74 ASP A C 1
ATOM 561 O O . ASP A 1 74 ? -0.215 15.356 13.114 1.00 95.62 74 ASP A O 1
ATOM 565 N N . ALA A 1 75 ? -1.884 15.320 14.603 1.00 94.69 75 ALA A N 1
ATOM 566 C CA . ALA A 1 75 ? -2.875 14.848 13.638 1.00 94.69 75 ALA A CA 1
ATOM 567 C C . ALA A 1 75 ? -3.054 15.796 12.433 1.00 94.69 75 ALA A C 1
ATOM 569 O O . ALA A 1 75 ? -3.337 15.340 11.323 1.00 94.69 75 ALA A O 1
ATOM 570 N N . SER A 1 76 ? -2.890 17.108 12.633 1.00 95.50 76 SER A N 1
ATOM 571 C CA . SER A 1 76 ? -3.030 18.109 11.571 1.00 95.50 76 SER A CA 1
ATOM 572 C C . SER A 1 76 ? -1.865 18.023 10.586 1.00 95.50 76 SER A C 1
ATOM 574 O O . SER A 1 76 ? -2.071 17.957 9.372 1.00 95.50 76 SER A O 1
ATOM 576 N N . ALA A 1 77 ? -0.640 17.943 11.103 1.00 94.06 77 ALA A N 1
ATOM 577 C CA . ALA A 1 77 ? 0.574 17.785 10.323 1.00 94.06 77 ALA A CA 1
ATOM 578 C C . ALA A 1 77 ? 0.591 16.443 9.579 1.00 94.06 77 ALA A C 1
ATOM 580 O O . ALA A 1 77 ? 0.904 16.413 8.386 1.00 94.06 77 ALA A O 1
ATOM 581 N N . LEU A 1 78 ? 0.167 15.352 10.228 1.00 94.56 78 LEU A N 1
ATOM 582 C CA . LEU A 1 78 ? 0.043 14.041 9.590 1.00 94.56 78 LEU A CA 1
ATOM 583 C C . LEU A 1 78 ? -0.960 14.078 8.430 1.00 94.56 78 LEU A C 1
ATOM 585 O O . LEU A 1 78 ? -0.652 13.619 7.329 1.00 94.56 78 LEU A O 1
ATOM 589 N N . LYS A 1 79 ? -2.131 14.696 8.635 1.00 93.88 79 LYS A N 1
ATOM 590 C CA . LYS A 1 79 ? -3.129 14.882 7.574 1.00 93.88 79 LYS A CA 1
ATOM 591 C C . LYS A 1 79 ? -2.543 15.647 6.388 1.00 93.88 79 LYS A C 1
ATOM 593 O O . LYS A 1 79 ? -2.691 15.217 5.247 1.00 93.88 79 LYS A O 1
ATOM 598 N N . GLN A 1 80 ? -1.825 16.739 6.644 1.00 93.94 80 GLN A N 1
ATOM 599 C CA . GLN A 1 80 ? -1.166 17.503 5.583 1.00 93.94 80 GLN A CA 1
ATOM 600 C C . GLN A 1 80 ? -0.113 16.672 4.832 1.00 93.94 80 GLN A C 1
ATOM 602 O O . GLN A 1 80 ? 0.025 16.824 3.617 1.00 93.94 80 GLN A O 1
ATOM 607 N N . CYS A 1 81 ? 0.619 15.778 5.510 1.00 93.31 81 CYS A N 1
ATOM 608 C CA . CYS A 1 81 ? 1.561 14.858 4.862 1.00 93.31 81 CYS A CA 1
ATOM 609 C C . CYS A 1 81 ? 0.867 13.956 3.833 1.00 93.31 81 CYS A C 1
ATOM 611 O O . CYS A 1 81 ? 1.335 13.876 2.696 1.00 93.31 81 CYS A O 1
ATOM 613 N N . PHE A 1 82 ? -0.257 13.333 4.194 1.00 93.62 82 PHE A N 1
ATOM 614 C CA . PHE A 1 82 ? -1.030 12.488 3.276 1.00 93.62 82 PHE A CA 1
ATOM 615 C C . PHE A 1 82 ? -1.681 13.295 2.143 1.00 93.62 82 PHE A C 1
ATOM 617 O O . PHE A 1 82 ? -1.615 12.882 0.984 1.00 93.62 82 PHE A O 1
ATOM 624 N N . GLN A 1 83 ? -2.178 14.501 2.431 1.00 94.94 83 GLN A N 1
ATOM 625 C CA . GLN A 1 83 ? -2.729 15.399 1.410 1.00 94.94 83 GLN A CA 1
ATOM 626 C C . GLN A 1 83 ? -1.702 15.763 0.335 1.00 94.94 83 GLN A C 1
ATOM 628 O O . GLN A 1 83 ? -2.016 15.736 -0.854 1.00 94.94 83 GLN A O 1
ATOM 633 N N . ARG A 1 84 ? -0.440 16.012 0.716 1.00 92.69 84 ARG A N 1
ATOM 634 C CA . ARG A 1 84 ? 0.653 16.243 -0.250 1.00 92.69 84 ARG A CA 1
ATOM 635 C C . ARG A 1 84 ? 0.962 15.024 -1.128 1.00 92.69 84 ARG A C 1
ATOM 637 O O . ARG A 1 84 ? 1.608 15.181 -2.160 1.00 92.69 84 ARG A O 1
ATOM 644 N N . LYS A 1 85 ? 0.523 13.823 -0.737 1.00 92.88 85 LYS A N 1
ATOM 645 C CA . LYS A 1 85 ? 0.622 12.583 -1.527 1.00 92.88 85 LYS A CA 1
ATOM 646 C C . LYS A 1 85 ? -0.630 12.311 -2.371 1.00 92.88 85 LYS A C 1
ATOM 648 O O . LYS A 1 85 ? -0.690 11.275 -3.023 1.00 92.88 85 LYS A O 1
ATOM 653 N N . GLY A 1 86 ? -1.610 13.219 -2.372 1.00 95.31 86 GLY A N 1
ATOM 654 C CA . GLY A 1 86 ? -2.871 13.058 -3.101 1.00 95.31 86 GLY A CA 1
ATOM 655 C C . GLY A 1 86 ? -3.916 12.216 -2.364 1.00 95.31 86 GLY A C 1
ATOM 656 O O . GLY A 1 86 ? -4.867 11.754 -2.989 1.00 95.31 86 GLY A O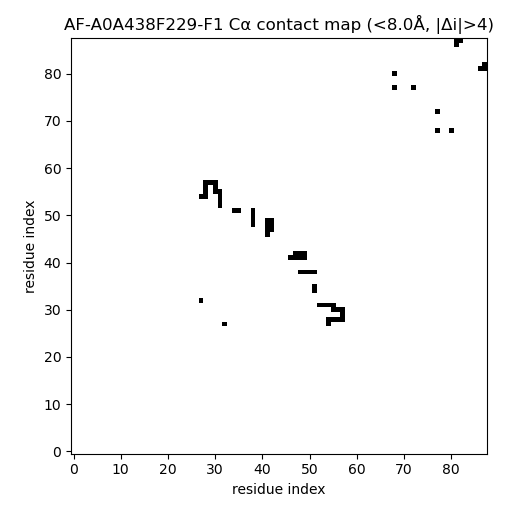 1
ATOM 657 N N . LEU A 1 87 ? -3.747 12.008 -1.055 1.00 92.06 87 LEU A N 1
ATOM 658 C CA . LEU A 1 87 ? -4.682 11.269 -0.206 1.00 92.06 87 LEU A CA 1
ATOM 659 C C . LEU A 1 87 ? -5.449 12.271 0.668 1.00 92.06 87 LEU A C 1
ATOM 661 O O . LEU A 1 87 ? -4.848 12.959 1.494 1.00 92.06 87 LEU A O 1
ATOM 665 N N . ALA A 1 88 ? -6.753 12.404 0.409 1.00 78.31 88 ALA A N 1
ATOM 666 C CA . ALA A 1 88 ? -7.625 13.424 1.001 1.00 78.31 88 ALA A CA 1
ATOM 667 C C . ALA A 1 88 ? -8.166 13.039 2.385 1.00 78.31 88 ALA A C 1
ATOM 669 O O . ALA A 1 88 ? -8.529 11.856 2.563 1.00 78.31 88 ALA A O 1
#

Radius of gyration: 22.35 Å; Cα contacts (8 Å, |Δi|>4): 33; chains: 1; bounding box: 50×52×38 Å

Sequence (88 aa):
MHSCLDSRESEEWSGYGTTRLLFLQWHLSWADMIAVAGAEAVSVCGGPKIPVQLGRLDSMAPDPEGKLPEESLDASALKQCFQRKGLA

Secondary structure (DSSP, 8-state):
----S-TTSSGGGGS-TTGGGTSTT----HHHHHHHHHHHHHHHTT---PPPPP-PPPPSSPPPTT-SPPTT--HHHHHHHHHTTT--

Foldseek 3Di:
DDDDDDPPPPPVPPPCPPVVVVVVPPDFEPVQVVVVVVQVVCVVVVHDRDDGDGDDDYDPDDDDPPLDDDPPDDPVVNVVSVVVVVHD